Protein AF-A0ABD0QCC9-F1 (afdb_monomer)

Foldseek 3Di:
DLVLLLVLLVLQVVLCCVPPPPDDDDDVPVNVVSSVVSVVVVCVLPCVCVVVLWDWDQPDPRPDIDTDPPPPDPSSVVSVVCCCCPVPVVSVVSNCVSVVVVVVVVVD

pLDDT: mean 81.67, std 8.52, range [54.03, 92.38]

Secondary structure (DSSP, 8-state):
-HHHHHHHHHHHHHHHHHHT-SS-----HHHHHHHHHHHHHHHHHHSTTTTTSS-EEEETTTTEEEE-S----HHHHHHHHHHHIIIIIHHHHHHHHHHHHHHHHHH-

InterPro domains:
  IPR000276 G protein-coupled receptor, rhodopsin-like [PF00001] (2-107)
  IPR000276 G protein-coupled receptor, rhodopsin-like [PS00237] (2-18)
  IPR017452 GPCR, rhodopsin-like, 7TM [PS50262] (1-108)
  IPR050125 G-protein coupled receptor opsins [PTHR24240] (1-108)

Organism: Cirrhinus mrigala (NCBI:txid683832)

Structure (mmCIF, N/CA/C/O backbone):
data_AF-A0ABD0QCC9-F1
#
_entry.id   AF-A0ABD0QCC9-F1
#
loop_
_atom_site.group_PDB
_atom_site.id
_atom_site.type_symbol
_atom_site.label_atom_id
_atom_site.label_alt_id
_atom_site.label_comp_id
_atom_site.label_asym_id
_atom_site.label_entity_id
_atom_site.label_seq_id
_atom_site.pdbx_PDB_ins_code
_atom_site.Cartn_x
_atom_site.Cartn_y
_atom_site.Cartn_z
_atom_site.occupancy
_atom_site.B_iso_or_equiv
_atom_site.auth_seq_id
_atom_site.auth_comp_id
_atom_site.auth_asym_id
_atom_site.auth_atom_id
_atom_site.pdbx_PDB_model_num
ATOM 1 N N . ILE A 1 1 ? 1.643 -5.768 4.186 1.00 83.75 1 ILE A N 1
ATOM 2 C CA . ILE A 1 1 ? 1.420 -4.634 3.251 1.00 83.75 1 ILE A CA 1
ATOM 3 C C . ILE A 1 1 ? 2.745 -4.161 2.659 1.00 83.75 1 ILE A C 1
ATOM 5 O O . ILE A 1 1 ? 2.911 -4.321 1.457 1.00 83.75 1 ILE A O 1
ATOM 9 N N . VAL A 1 2 ? 3.712 -3.719 3.480 1.00 87.44 2 VAL A N 1
ATOM 10 C CA . VAL A 1 2 ? 5.060 -3.296 3.028 1.00 87.44 2 VAL A CA 1
ATOM 11 C C . VAL A 1 2 ? 5.668 -4.278 2.024 1.00 87.44 2 VAL A C 1
ATOM 13 O O . VAL A 1 2 ? 6.000 -3.876 0.918 1.00 87.44 2 VAL A O 1
ATOM 16 N N . SER A 1 3 ? 5.734 -5.573 2.356 1.00 89.25 3 SER A N 1
ATOM 17 C CA . SER A 1 3 ? 6.335 -6.585 1.474 1.00 89.25 3 SER A CA 1
ATOM 18 C C . SER A 1 3 ? 5.653 -6.683 0.106 1.00 89.25 3 SER A C 1
ATOM 20 O O . SER A 1 3 ? 6.344 -6.775 -0.900 1.00 89.25 3 SER A O 1
ATOM 22 N N . LEU A 1 4 ? 4.318 -6.612 0.042 1.00 89.44 4 LEU A N 1
ATOM 23 C CA . LEU A 1 4 ? 3.576 -6.662 -1.225 1.00 89.44 4 LEU A CA 1
ATOM 24 C C . LEU A 1 4 ? 3.857 -5.431 -2.087 1.00 89.44 4 LEU A C 1
ATOM 26 O O . LEU A 1 4 ? 4.141 -5.568 -3.271 1.00 89.44 4 LEU A O 1
ATOM 30 N N . ILE A 1 5 ? 3.832 -4.236 -1.494 1.00 89.62 5 ILE A N 1
ATOM 31 C CA . ILE A 1 5 ? 4.140 -2.998 -2.219 1.00 89.62 5 ILE A CA 1
ATOM 32 C C . ILE A 1 5 ? 5.608 -2.984 -2.668 1.00 89.62 5 ILE A C 1
ATOM 34 O O . ILE A 1 5 ? 5.896 -2.594 -3.794 1.00 89.62 5 ILE A O 1
ATOM 38 N N . SER A 1 6 ? 6.537 -3.475 -1.846 1.00 89.94 6 SER A N 1
ATOM 39 C CA . SER A 1 6 ? 7.945 -3.621 -2.234 1.00 89.94 6 SER A CA 1
ATOM 40 C C . SER A 1 6 ? 8.128 -4.598 -3.401 1.00 89.94 6 SER A C 1
ATOM 42 O O . SER A 1 6 ? 8.909 -4.317 -4.307 1.00 89.94 6 SER A O 1
ATOM 44 N N . LEU A 1 7 ? 7.383 -5.710 -3.430 1.00 88.88 7 LEU A N 1
ATOM 45 C CA . LEU A 1 7 ? 7.379 -6.640 -4.565 1.00 88.88 7 LEU A CA 1
ATOM 46 C C . LEU A 1 7 ? 6.814 -5.991 -5.837 1.00 88.88 7 LEU A C 1
ATOM 48 O O . LEU A 1 7 ? 7.387 -6.175 -6.909 1.00 88.88 7 LEU A O 1
ATOM 52 N N . VAL A 1 8 ? 5.752 -5.182 -5.727 1.00 89.56 8 VAL A N 1
ATOM 53 C CA . VAL A 1 8 ? 5.223 -4.387 -6.852 1.00 89.56 8 VAL A CA 1
ATOM 54 C C . VAL A 1 8 ? 6.298 -3.452 -7.398 1.00 89.56 8 VAL A C 1
ATOM 56 O O . VAL A 1 8 ? 6.571 -3.476 -8.597 1.00 89.56 8 VAL A O 1
ATOM 59 N N . VAL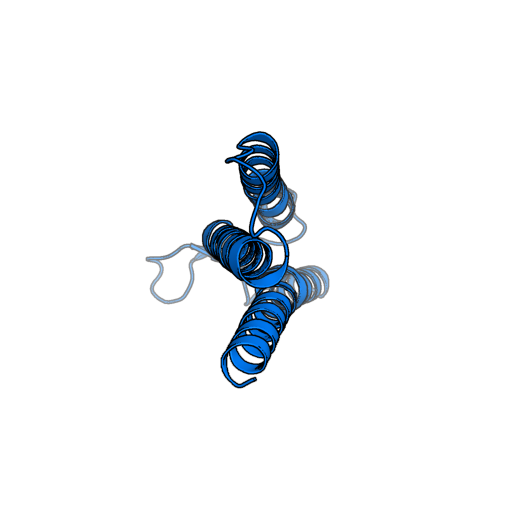 A 1 9 ? 6.943 -2.670 -6.529 1.00 87.94 9 VAL A N 1
ATOM 60 C CA . VAL A 1 9 ? 8.017 -1.739 -6.909 1.00 87.94 9 VAL A CA 1
ATOM 61 C C . VAL A 1 9 ? 9.154 -2.479 -7.610 1.00 87.94 9 VAL A C 1
ATOM 63 O O . VAL A 1 9 ? 9.595 -2.045 -8.671 1.00 87.94 9 VAL A O 1
ATOM 66 N N . LEU A 1 10 ? 9.575 -3.628 -7.075 1.00 87.44 10 LEU A N 1
ATOM 67 C CA . LEU A 1 10 ? 10.607 -4.460 -7.690 1.00 87.44 10 LEU A CA 1
ATOM 68 C C . LEU A 1 10 ? 10.175 -4.973 -9.073 1.00 87.44 10 LEU A C 1
ATOM 70 O O . LEU A 1 10 ? 10.951 -4.909 -10.024 1.00 87.44 10 LEU A O 1
ATOM 74 N N . SER A 1 11 ? 8.940 -5.464 -9.211 1.00 86.44 11 SER A N 1
ATOM 75 C CA . SER A 1 11 ? 8.418 -5.957 -10.493 1.00 86.44 11 SER A CA 1
ATOM 76 C C . SER A 1 11 ? 8.357 -4.852 -11.554 1.00 86.44 11 SER A C 1
ATOM 78 O O . SER A 1 11 ? 8.731 -5.077 -12.707 1.00 86.44 11 SER A O 1
ATOM 80 N N . TYR A 1 12 ? 7.967 -3.640 -11.151 1.00 84.88 12 TYR A N 1
ATOM 81 C CA . TYR A 1 12 ? 7.904 -2.470 -12.018 1.00 84.88 12 TYR A CA 1
ATOM 82 C C . TYR A 1 12 ? 9.295 -2.004 -12.453 1.00 84.88 12 TYR A C 1
ATOM 84 O O . TYR A 1 12 ? 9.512 -1.725 -13.632 1.00 84.88 12 TYR A O 1
ATOM 92 N N . ASP A 1 13 ? 10.249 -1.956 -11.524 1.00 85.06 13 ASP A N 1
ATOM 93 C CA . ASP A 1 13 ? 11.630 -1.569 -11.811 1.00 85.06 13 ASP A CA 1
ATOM 94 C C . ASP A 1 13 ? 12.287 -2.529 -12.815 1.00 85.06 13 ASP A C 1
ATOM 96 O O . ASP A 1 13 ? 12.855 -2.094 -13.823 1.00 85.06 13 ASP A O 1
ATOM 100 N N . ARG A 1 14 ? 12.098 -3.846 -12.624 1.00 83.88 14 ARG A N 1
ATOM 101 C CA . ARG A 1 14 ? 12.568 -4.857 -13.584 1.00 83.88 14 ARG A CA 1
ATOM 102 C C . ARG A 1 14 ? 11.899 -4.706 -14.945 1.00 83.88 14 ARG A C 1
ATOM 104 O O . ARG A 1 14 ? 12.590 -4.769 -15.957 1.00 83.88 14 ARG A O 1
ATOM 111 N N . TYR A 1 15 ? 10.587 -4.475 -14.987 1.00 83.50 15 TYR A N 1
ATOM 112 C CA . TYR A 1 15 ? 9.876 -4.232 -16.243 1.00 83.50 15 TYR A CA 1
ATOM 113 C C . TYR A 1 15 ? 10.425 -2.999 -16.978 1.00 83.50 15 TYR A C 1
ATOM 115 O O . TYR A 1 15 ? 10.770 -3.092 -18.156 1.00 83.50 15 TYR A O 1
ATOM 123 N N . SER A 1 16 ? 10.560 -1.866 -16.286 1.00 80.06 16 SER A N 1
ATOM 124 C CA . SER A 1 16 ? 11.046 -0.599 -16.847 1.00 80.06 16 SER A CA 1
ATOM 125 C C . SER A 1 16 ? 12.485 -0.710 -17.362 1.00 80.06 16 SER A C 1
ATOM 127 O O . SER A 1 16 ? 12.797 -0.227 -18.452 1.00 80.06 16 SER A O 1
ATOM 129 N N . THR A 1 17 ? 13.357 -1.385 -16.613 1.00 81.81 17 THR A N 1
ATOM 130 C CA . THR A 1 17 ? 14.751 -1.616 -17.017 1.00 81.81 17 THR A CA 1
ATOM 131 C C . THR A 1 17 ? 14.834 -2.495 -18.265 1.00 81.81 17 THR A C 1
ATOM 133 O O . THR A 1 17 ? 15.572 -2.174 -19.190 1.00 81.81 17 THR A O 1
ATOM 136 N N . LEU A 1 18 ? 14.039 -3.568 -18.336 1.00 78.25 18 LEU A N 1
ATOM 137 C CA . LEU A 1 18 ? 14.089 -4.523 -19.448 1.00 78.25 18 LEU A CA 1
ATOM 138 C C . LEU A 1 18 ? 13.417 -4.016 -20.733 1.00 78.25 18 LEU A C 1
ATOM 140 O O . LEU A 1 18 ? 13.849 -4.391 -21.818 1.00 78.25 18 LEU A O 1
ATOM 144 N N . THR A 1 19 ? 12.371 -3.188 -20.634 1.00 75.44 19 THR A N 1
ATOM 145 C CA . THR A 1 19 ? 11.579 -2.761 -21.808 1.00 75.44 19 THR A CA 1
ATOM 146 C C . THR A 1 19 ? 11.834 -1.327 -22.266 1.00 75.44 19 THR A C 1
ATOM 148 O O . THR A 1 19 ? 11.657 -1.039 -23.446 1.00 75.44 19 THR A O 1
ATOM 151 N N . VAL A 1 20 ? 12.231 -0.415 -21.371 1.00 68.38 20 VAL A N 1
ATOM 152 C CA . VAL A 1 20 ? 12.285 1.031 -21.673 1.00 68.38 20 VAL A CA 1
ATOM 153 C C . VAL A 1 20 ? 13.701 1.596 -21.583 1.00 68.38 20 VAL A C 1
ATOM 155 O O . VAL A 1 20 ? 14.085 2.434 -22.399 1.00 68.38 20 VAL A O 1
ATOM 158 N N . TYR A 1 21 ? 14.498 1.162 -20.607 1.00 65.75 21 TYR A N 1
A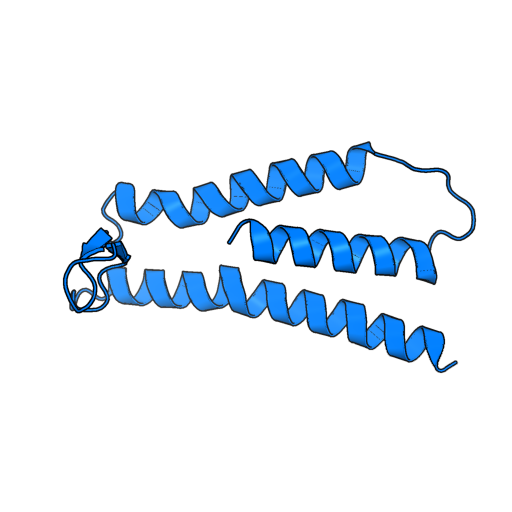TOM 159 C CA . TYR A 1 21 ? 15.809 1.753 -20.339 1.00 65.75 21 TYR A CA 1
ATOM 160 C C . TYR A 1 21 ? 16.957 0.814 -20.714 1.00 65.75 21 TYR A C 1
ATOM 162 O O . TYR A 1 21 ? 17.642 0.284 -19.851 1.00 65.75 21 TYR A O 1
ATOM 170 N N . HIS A 1 22 ? 17.236 0.687 -22.014 1.00 60.72 22 HIS A N 1
ATOM 171 C CA . HIS A 1 22 ? 18.429 -0.031 -22.488 1.00 60.72 22 HIS A CA 1
ATOM 172 C C . HIS A 1 22 ? 19.748 0.740 -22.230 1.00 60.72 22 HIS A C 1
ATOM 174 O O . HIS A 1 22 ? 20.810 0.136 -22.217 1.00 60.72 22 HIS A O 1
ATOM 180 N N . ASN A 1 23 ? 1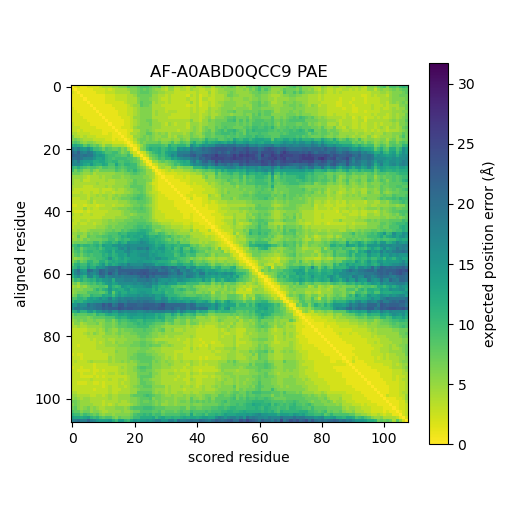9.701 2.068 -22.009 1.00 57.06 23 ASN A N 1
ATOM 181 C CA . ASN A 1 23 ? 20.892 2.943 -22.064 1.00 57.06 23 ASN A CA 1
ATOM 182 C C . ASN A 1 23 ? 21.013 4.017 -20.953 1.00 57.06 23 ASN A C 1
ATOM 184 O O . ASN A 1 23 ? 21.801 4.950 -21.096 1.00 57.06 23 ASN A O 1
ATOM 188 N N . ARG A 1 24 ? 20.248 3.954 -19.849 1.00 61.12 24 ARG A N 1
ATO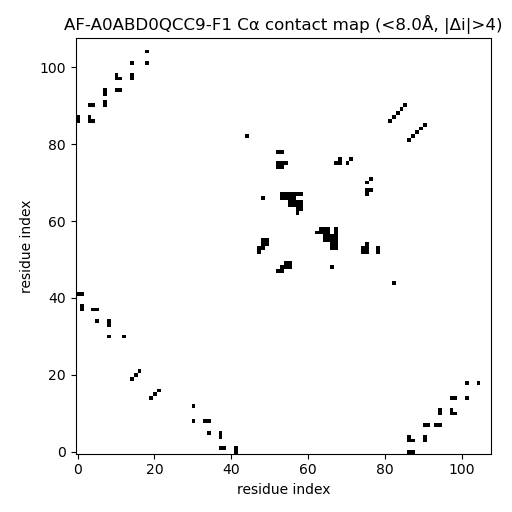M 189 C CA . ARG A 1 24 ? 20.435 4.884 -18.709 1.00 61.12 24 ARG A CA 1
ATOM 190 C C . ARG A 1 24 ? 21.058 4.163 -17.514 1.00 61.12 24 ARG A C 1
ATOM 192 O O . ARG A 1 24 ? 20.574 3.112 -17.118 1.00 61.12 24 ARG A O 1
ATOM 199 N N . GLY A 1 25 ? 22.120 4.750 -16.955 1.00 63.81 25 GLY A N 1
ATOM 200 C CA . GLY A 1 25 ? 22.797 4.247 -15.757 1.00 63.81 25 GLY A CA 1
ATOM 201 C C . GLY A 1 25 ? 21.892 4.219 -14.514 1.00 63.81 25 GLY A C 1
ATOM 202 O O . GLY A 1 25 ? 20.810 4.812 -14.528 1.00 63.81 25 GLY A O 1
ATOM 203 N N . PRO A 1 26 ? 22.320 3.534 -13.440 1.00 62.59 26 PRO A N 1
ATOM 204 C CA . PRO A 1 26 ? 21.490 3.294 -12.262 1.00 62.59 26 PRO A CA 1
ATOM 205 C C . PRO A 1 26 ? 21.153 4.602 -11.527 1.00 62.59 26 PRO A C 1
ATOM 207 O O . PRO A 1 26 ? 22.029 5.246 -10.951 1.00 62.59 26 PRO A O 1
ATOM 210 N N . ASP A 1 27 ? 19.873 4.990 -11.533 1.00 74.50 27 ASP A N 1
ATOM 211 C CA . ASP A 1 27 ? 19.342 6.115 -10.754 1.00 74.50 27 ASP A CA 1
ATOM 212 C C . ASP A 1 27 ? 18.648 5.592 -9.490 1.00 74.50 27 ASP A C 1
ATOM 214 O O . ASP A 1 27 ? 17.526 5.086 -9.526 1.00 74.50 27 ASP A O 1
ATOM 218 N N . TYR A 1 28 ? 19.324 5.727 -8.350 1.00 75.31 28 TYR A N 1
ATOM 219 C CA . TYR A 1 28 ? 18.851 5.226 -7.058 1.00 75.31 28 TYR A CA 1
ATOM 220 C C . TYR A 1 28 ? 17.774 6.106 -6.405 1.00 75.31 28 TYR A C 1
ATOM 222 O O . TYR A 1 28 ? 17.157 5.694 -5.421 1.00 75.31 28 TYR A O 1
ATOM 230 N N . ARG A 1 29 ? 17.500 7.311 -6.927 1.00 82.06 29 ARG A N 1
ATOM 231 C CA . ARG A 1 29 ? 16.541 8.238 -6.297 1.00 82.06 29 ARG A CA 1
ATOM 232 C C . ARG A 1 29 ? 15.109 7.718 -6.395 1.00 82.06 29 ARG A C 1
ATOM 234 O O . ARG A 1 29 ? 14.344 7.833 -5.441 1.00 82.06 29 ARG A O 1
ATOM 241 N N . LYS A 1 30 ? 14.754 7.117 -7.533 1.00 81.38 30 LYS A N 1
ATOM 242 C CA . LYS A 1 30 ? 13.419 6.553 -7.775 1.00 81.38 30 LYS A CA 1
ATOM 243 C C . LYS A 1 30 ? 13.096 5.352 -6.877 1.00 81.38 30 LYS A C 1
ATOM 245 O O . LYS A 1 30 ? 12.057 5.410 -6.218 1.00 81.38 30 LYS A O 1
ATOM 250 N N . PRO A 1 31 ? 13.945 4.309 -6.778 1.00 82.56 31 PRO A N 1
ATOM 251 C CA . PRO A 1 31 ? 13.681 3.197 -5.870 1.00 82.56 31 PRO A CA 1
ATOM 252 C C . PRO A 1 31 ? 13.693 3.634 -4.401 1.00 82.56 31 PRO A C 1
ATOM 254 O O . PRO A 1 31 ? 12.862 3.161 -3.633 1.00 82.56 31 PRO A O 1
ATOM 257 N N . LEU A 1 32 ? 14.541 4.594 -4.007 1.00 85.00 32 LEU A N 1
ATOM 258 C CA . LEU A 1 32 ? 14.542 5.121 -2.638 1.00 85.00 32 LEU A CA 1
ATOM 259 C C . LEU A 1 32 ? 13.215 5.812 -2.277 1.00 85.00 32 LEU A C 1
ATOM 261 O O . LEU A 1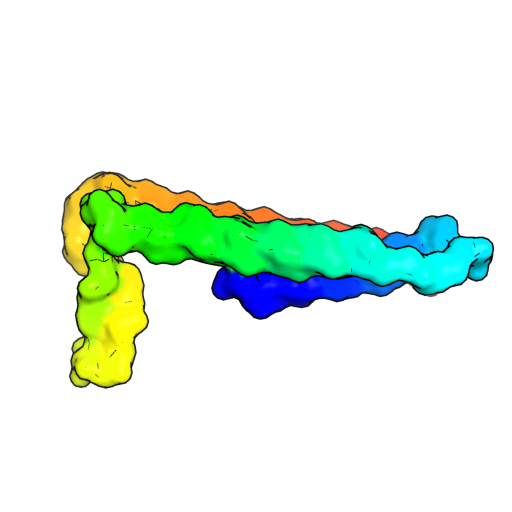 32 ? 12.651 5.547 -1.216 1.00 85.00 32 LEU A O 1
ATOM 265 N N . LEU A 1 33 ? 12.684 6.651 -3.174 1.00 87.44 33 LEU A N 1
ATOM 266 C CA . LEU A 1 33 ? 11.366 7.272 -2.999 1.00 87.44 33 LEU A CA 1
ATOM 267 C C . LEU A 1 33 ? 10.241 6.231 -2.980 1.00 87.44 33 LEU A C 1
ATOM 269 O O . LEU A 1 33 ? 9.311 6.355 -2.188 1.00 87.44 33 LEU A O 1
ATOM 273 N N . ALA A 1 34 ? 10.333 5.193 -3.813 1.00 85.50 34 ALA A N 1
ATOM 274 C CA . ALA A 1 34 ? 9.345 4.121 -3.857 1.00 85.50 34 ALA A CA 1
ATOM 275 C C . ALA A 1 34 ? 9.325 3.294 -2.559 1.00 85.50 34 ALA A C 1
ATOM 277 O O . ALA A 1 34 ? 8.250 2.971 -2.056 1.00 85.50 34 ALA A O 1
ATOM 278 N N . VAL A 1 35 ? 10.496 3.010 -1.976 1.00 87.81 35 VAL A N 1
ATOM 279 C CA . VAL A 1 35 ? 10.603 2.373 -0.656 1.00 87.81 35 VAL A CA 1
ATOM 280 C C . VAL A 1 35 ? 10.028 3.294 0.418 1.00 87.81 35 VAL A C 1
ATOM 282 O O . VAL A 1 35 ? 9.154 2.873 1.164 1.00 87.81 35 VAL A O 1
ATOM 285 N N . GLY A 1 36 ? 10.428 4.568 0.470 1.00 88.56 36 GLY A N 1
ATOM 286 C CA . GLY A 1 36 ? 9.852 5.525 1.425 1.00 88.56 36 GLY A CA 1
ATOM 287 C C . GLY A 1 36 ? 8.321 5.613 1.328 1.00 88.56 36 GLY A C 1
ATOM 288 O O . GLY A 1 36 ? 7.624 5.586 2.343 1.00 88.56 36 GLY A O 1
ATOM 289 N N . GLY A 1 37 ? 7.791 5.622 0.102 1.00 86.56 37 GLY A N 1
ATOM 290 C CA . GLY A 1 37 ? 6.357 5.593 -0.169 1.00 86.56 37 GLY A CA 1
ATOM 291 C C . GLY A 1 37 ? 5.672 4.305 0.294 1.00 86.56 37 GLY A C 1
ATOM 292 O O . GLY A 1 37 ? 4.567 4.375 0.828 1.00 86.56 37 GLY A O 1
ATOM 293 N N . SER A 1 38 ? 6.312 3.137 0.160 1.00 88.94 38 SER A N 1
ATOM 294 C CA . SER A 1 38 ? 5.732 1.857 0.595 1.00 88.94 38 SER A CA 1
ATOM 295 C C . SER A 1 38 ? 5.578 1.769 2.115 1.00 88.94 38 SER A C 1
ATOM 297 O O . SER A 1 38 ? 4.569 1.250 2.610 1.00 88.94 38 SER A O 1
ATOM 299 N N . TRP A 1 39 ? 6.533 2.336 2.854 1.00 90.69 39 TRP A N 1
ATOM 300 C CA . TRP A 1 39 ? 6.455 2.485 4.304 1.00 90.69 39 TRP A CA 1
ATOM 301 C C . TRP A 1 39 ? 5.319 3.422 4.706 1.00 90.69 39 TRP A C 1
ATOM 303 O O . TRP A 1 39 ? 4.461 3.031 5.495 1.00 90.69 39 TRP A O 1
ATOM 313 N N . LEU A 1 40 ? 5.265 4.622 4.119 1.00 90.44 40 LEU A N 1
ATOM 314 C CA . LEU A 1 40 ? 4.239 5.615 4.444 1.00 90.44 40 LEU A CA 1
ATOM 315 C C . LEU A 1 40 ? 2.829 5.106 4.118 1.00 90.44 40 LEU A C 1
ATOM 317 O O . LEU A 1 40 ? 1.918 5.230 4.931 1.00 90.44 40 LEU A O 1
ATOM 321 N N . TYR A 1 41 ? 2.668 4.459 2.963 1.00 88.56 41 TYR A N 1
ATOM 322 C CA . TYR A 1 41 ? 1.420 3.821 2.557 1.00 88.56 41 TYR A CA 1
ATOM 323 C C . TYR A 1 41 ? 0.996 2.732 3.544 1.00 88.56 41 TYR A C 1
ATOM 325 O O . TYR A 1 41 ? -0.162 2.670 3.944 1.00 88.56 41 TYR A O 1
ATOM 333 N N . SER A 1 42 ? 1.937 1.895 3.984 1.00 87.50 42 SER A N 1
ATOM 334 C CA . SER A 1 42 ? 1.634 0.854 4.965 1.00 87.50 42 SER A CA 1
ATOM 335 C C . SER A 1 42 ? 1.182 1.451 6.294 1.00 87.50 42 SER A C 1
ATOM 337 O O . SER A 1 42 ? 0.192 0.980 6.840 1.00 87.50 42 SER A O 1
ATOM 339 N N . LEU A 1 43 ? 1.834 2.520 6.763 1.00 87.56 43 LEU A N 1
ATOM 340 C CA . LEU A 1 43 ? 1.420 3.233 7.972 1.00 87.56 43 LEU A CA 1
ATOM 341 C C . LEU A 1 43 ? 0.011 3.822 7.833 1.00 87.56 43 LEU A C 1
ATOM 343 O O . LEU A 1 43 ? -0.809 3.636 8.726 1.00 87.56 43 LEU A O 1
ATOM 347 N N . ILE A 1 44 ? -0.304 4.460 6.703 1.00 89.00 44 ILE A N 1
ATOM 348 C CA . ILE A 1 44 ? -1.640 5.024 6.435 1.00 89.00 44 ILE A CA 1
ATOM 349 C C . ILE A 1 44 ? -2.735 3.962 6.556 1.00 89.00 44 ILE A C 1
ATOM 351 O O . ILE A 1 44 ? -3.822 4.265 7.038 1.00 89.00 44 ILE A O 1
ATOM 355 N N . TRP A 1 45 ? -2.457 2.722 6.154 1.00 85.88 45 TRP A N 1
ATOM 356 C CA . TRP A 1 45 ? -3.434 1.642 6.234 1.00 85.88 45 TRP A CA 1
ATOM 357 C C . TRP A 1 45 ? -3.431 0.901 7.570 1.00 85.88 45 TRP A C 1
ATOM 359 O O . TRP A 1 45 ? -4.471 0.362 7.921 1.00 85.88 45 TRP A O 1
ATOM 369 N N . THR A 1 46 ? -2.345 0.898 8.351 1.00 83.75 46 THR A N 1
ATOM 370 C CA . THR A 1 46 ? -2.280 0.220 9.667 1.00 83.75 46 THR A CA 1
ATOM 371 C C . THR A 1 46 ? -2.615 1.114 10.863 1.00 83.75 46 THR A C 1
ATOM 373 O O . THR A 1 46 ? -2.944 0.609 11.929 1.00 83.75 46 THR A O 1
ATOM 376 N N . VAL A 1 47 ? -2.518 2.436 10.721 1.00 84.50 47 VAL A N 1
ATOM 377 C CA . VAL A 1 47 ? -2.854 3.410 11.777 1.00 84.50 47 VAL A CA 1
ATOM 378 C C . VAL A 1 47 ? -4.362 3.547 12.057 1.00 84.50 47 VAL A C 1
ATOM 380 O O . VAL A 1 47 ? -4.717 3.724 13.219 1.00 84.50 47 VAL A O 1
ATOM 383 N N . PRO A 1 48 ? -5.287 3.453 11.085 1.00 81.00 48 PRO A N 1
ATOM 384 C CA . PRO A 1 48 ? -6.693 3.739 11.354 1.00 81.00 48 PRO A CA 1
ATOM 385 C C . PRO A 1 48 ? -7.393 2.820 12.377 1.00 81.00 48 PRO A C 1
ATOM 387 O O . PRO A 1 48 ? -8.215 3.328 13.141 1.00 81.00 48 PRO A O 1
ATOM 390 N N . PRO A 1 49 ? -7.059 1.519 12.496 1.00 77.19 49 PRO A N 1
ATOM 391 C CA . PRO A 1 49 ? -7.511 0.696 13.619 1.00 77.19 49 PRO A CA 1
ATOM 392 C C . PRO A 1 49 ? -7.000 1.188 14.978 1.00 77.19 49 PRO A C 1
ATOM 394 O O . PRO A 1 49 ? -7.693 1.067 15.977 1.00 77.19 49 PRO A O 1
ATOM 397 N N . LEU A 1 50 ? -5.810 1.792 15.041 1.00 74.06 50 LEU A N 1
ATOM 398 C CA . LEU A 1 50 ? -5.286 2.363 16.289 1.00 74.06 50 LEU A CA 1
ATOM 399 C C . LEU A 1 50 ? -6.035 3.641 16.698 1.00 74.06 50 LEU A C 1
ATOM 401 O O . LEU A 1 50 ? -6.063 3.981 17.876 1.00 74.06 50 LEU A O 1
ATOM 405 N N . LEU A 1 51 ? -6.660 4.333 15.739 1.00 78.38 51 LEU A N 1
ATOM 406 C CA . LEU A 1 51 ? -7.468 5.537 15.961 1.00 78.38 51 LEU A CA 1
ATOM 407 C C . LEU A 1 51 ? -8.959 5.233 16.205 1.00 78.38 51 LEU A C 1
ATOM 409 O O . LEU A 1 51 ? -9.764 6.157 16.286 1.00 78.38 51 LEU A O 1
ATOM 413 N N . GLY A 1 52 ? -9.336 3.955 16.319 1.00 72.81 52 GLY A N 1
ATOM 414 C CA . GLY A 1 52 ? -10.703 3.538 16.639 1.00 72.81 52 GLY A CA 1
ATOM 415 C C . GLY A 1 52 ? -11.631 3.348 15.437 1.00 72.81 52 GLY A C 1
ATOM 416 O O . GLY A 1 52 ? -12.826 3.142 15.632 1.00 72.81 52 GLY A O 1
ATOM 417 N N . TRP A 1 53 ? -11.120 3.376 14.195 1.00 74.62 53 TRP A N 1
ATOM 418 C CA . TRP A 1 53 ? -11.938 3.031 13.019 1.00 74.62 53 TRP A CA 1
ATOM 419 C C . TRP A 1 53 ? -12.227 1.522 12.935 1.00 74.62 53 TRP A C 1
ATOM 421 O O . TRP A 1 53 ? -13.223 1.095 12.354 1.00 74.62 53 TRP A O 1
ATOM 431 N N . SER A 1 54 ? -11.349 0.721 13.539 1.00 77.19 54 SER A N 1
ATOM 432 C CA . SER A 1 54 ? -11.484 -0.718 13.760 1.00 77.19 54 SER A CA 1
ATOM 433 C C . SER A 1 54 ? -10.748 -1.087 15.058 1.00 77.19 54 SER A C 1
ATOM 435 O O . SER A 1 54 ? -10.167 -0.212 15.691 1.00 77.19 54 SER A O 1
ATOM 437 N N . SER A 1 55 ? -10.759 -2.353 15.472 1.00 77.25 55 SER A N 1
ATOM 438 C CA . SER A 1 55 ? -10.076 -2.828 16.685 1.00 77.25 55 SER A CA 1
ATOM 439 C C . SER A 1 55 ? -9.136 -3.985 16.359 1.00 77.25 55 SER A C 1
ATOM 441 O O . SER A 1 55 ? -9.484 -4.848 15.553 1.00 77.25 55 SER A O 1
ATOM 443 N N . TYR A 1 56 ? -7.953 -4.020 16.979 1.00 78.69 56 TYR A N 1
ATOM 444 C CA . TYR A 1 56 ? -7.082 -5.197 16.959 1.00 78.69 56 TYR A CA 1
ATOM 445 C C . TYR A 1 56 ? -7.482 -6.135 18.099 1.00 78.69 56 TYR A C 1
ATOM 447 O O . TYR A 1 56 ? -7.453 -5.754 19.266 1.00 78.69 56 TYR A O 1
ATOM 455 N N . GLY A 1 57 ? -7.855 -7.363 17.752 1.00 78.88 57 GLY A N 1
ATOM 456 C CA . GLY A 1 57 ? -8.271 -8.399 18.688 1.00 78.88 57 GLY A CA 1
ATOM 457 C C . GLY A 1 57 ? -7.436 -9.666 18.543 1.00 78.88 57 GLY A C 1
ATOM 458 O O . GLY A 1 57 ? -6.648 -9.824 17.610 1.00 78.88 57 GLY A O 1
ATOM 459 N N . LEU A 1 58 ? -7.619 -10.585 19.483 1.00 79.06 58 LEU A N 1
ATOM 460 C CA . LEU A 1 58 ? -7.056 -11.929 19.404 1.00 79.06 58 LEU A CA 1
ATOM 461 C C . LEU A 1 58 ? -7.858 -12.765 18.404 1.00 79.06 58 LEU A C 1
ATOM 463 O O . LEU A 1 58 ? -9.087 -12.791 18.453 1.00 79.06 58 LEU A O 1
ATOM 467 N N . GLU A 1 59 ? -7.159 -13.454 17.510 1.00 77.31 59 GLU A N 1
ATOM 468 C CA . GLU A 1 59 ? -7.761 -14.336 16.513 1.00 77.31 59 GLU A CA 1
ATOM 469 C C . GLU A 1 59 ? -7.613 -15.810 16.945 1.00 77.31 59 GLU A C 1
ATOM 471 O O . GLU A 1 59 ? -6.541 -16.247 17.374 1.00 77.31 59 GLU A O 1
ATOM 476 N N . GLY A 1 60 ? -8.698 -16.590 16.848 1.00 71.81 60 GLY A N 1
ATOM 477 C CA . GLY A 1 60 ? -8.689 -18.046 17.045 1.00 71.81 60 GLY A CA 1
ATOM 478 C C . GLY A 1 60 ? -8.258 -18.507 18.444 1.00 71.81 60 GLY A C 1
ATOM 479 O O . GLY A 1 60 ? -8.926 -18.221 19.433 1.00 71.81 60 GLY A O 1
ATOM 480 N N . ALA A 1 61 ? -7.147 -19.252 18.519 1.00 69.31 61 ALA A N 1
ATOM 481 C CA . ALA A 1 61 ? -6.621 -19.860 19.750 1.00 69.31 61 ALA A CA 1
ATOM 482 C C . ALA A 1 61 ? -6.017 -18.854 20.755 1.00 69.31 61 ALA A C 1
ATOM 484 O O . ALA A 1 61 ? -5.499 -19.260 21.793 1.00 69.31 61 ALA A O 1
ATOM 485 N N . GLY A 1 62 ? -6.045 -17.552 20.451 1.00 74.62 62 GLY A N 1
ATOM 486 C CA . GLY A 1 62 ? -5.518 -16.509 21.333 1.00 74.62 62 GLY A CA 1
ATOM 487 C C . GLY A 1 62 ? -3.996 -16.340 21.284 1.00 74.62 62 GLY A C 1
ATOM 488 O O . GLY A 1 62 ? -3.416 -15.730 22.175 1.00 74.62 62 GLY A O 1
ATOM 489 N N . THR A 1 63 ? -3.327 -16.864 20.255 1.00 81.06 63 THR A N 1
ATOM 490 C CA . THR A 1 63 ? -1.864 -16.758 20.084 1.00 81.06 63 THR A CA 1
ATOM 491 C C . THR A 1 63 ? -1.448 -15.723 19.041 1.00 81.06 63 THR A C 1
ATOM 493 O O . THR A 1 63 ? -0.259 -15.502 18.822 1.00 81.06 63 THR A O 1
ATOM 496 N N . SER A 1 64 ? -2.401 -15.112 18.339 1.00 81.44 64 SER A N 1
ATOM 497 C CA . SER A 1 64 ? -2.128 -14.146 17.274 1.00 81.44 64 SER A CA 1
ATOM 498 C C . SER A 1 64 ? -3.114 -12.989 17.345 1.00 81.44 64 SER A C 1
ATOM 500 O O . SER A 1 64 ? -4.295 -13.192 17.619 1.00 81.44 64 SER A O 1
ATOM 502 N N . CYS A 1 65 ? -2.616 -11.775 17.109 1.00 80.69 65 CYS A N 1
ATOM 503 C CA . CYS A 1 65 ? -3.424 -10.561 17.075 1.00 80.69 65 CYS A CA 1
ATOM 504 C C . CYS A 1 65 ? -3.653 -10.136 15.626 1.00 80.69 65 CYS A C 1
ATOM 506 O O . CYS A 1 65 ? -2.713 -10.071 14.833 1.00 80.69 65 CYS A O 1
ATOM 508 N N . SER A 1 66 ? -4.899 -9.823 15.299 1.00 80.62 66 SER A N 1
ATOM 509 C CA . SER A 1 66 ? -5.335 -9.418 13.966 1.00 80.62 66 SER A CA 1
ATOM 510 C C . SER A 1 66 ? -6.458 -8.391 14.083 1.00 80.62 66 SER A C 1
ATOM 512 O O . SER A 1 66 ? -6.900 -8.055 15.182 1.00 80.62 66 SER A O 1
ATOM 514 N N . VAL A 1 67 ? -6.902 -7.830 12.963 1.00 78.56 67 VAL A N 1
ATOM 515 C CA . VAL A 1 67 ? -8.062 -6.931 12.967 1.00 78.56 67 VAL A CA 1
ATOM 516 C C . VAL A 1 67 ? -9.291 -7.750 13.361 1.00 78.56 67 VAL A C 1
ATOM 518 O O . VAL A 1 67 ? -9.508 -8.827 12.821 1.00 78.56 67 VAL A O 1
ATOM 521 N N . SER A 1 68 ? -10.088 -7.271 14.314 1.00 75.19 68 SER A N 1
ATOM 522 C CA . SER A 1 68 ? -11.264 -7.995 14.795 1.00 75.19 68 SER A CA 1
ATOM 523 C C . SER A 1 68 ? -12.320 -8.100 13.690 1.00 75.19 68 SER A C 1
ATOM 525 O O . SER A 1 68 ? -12.983 -7.121 13.348 1.00 75.19 68 SER A O 1
ATOM 527 N N . TRP A 1 69 ? -12.476 -9.302 13.130 1.00 70.19 69 TRP A N 1
ATOM 528 C CA . TRP A 1 69 ? -13.476 -9.636 12.105 1.00 70.19 69 TRP A CA 1
ATOM 529 C C . TRP A 1 69 ? -14.878 -9.869 12.684 1.00 70.19 69 TRP A C 1
ATOM 531 O O . TRP A 1 69 ? -15.855 -9.919 11.942 1.00 70.19 69 TRP A O 1
ATOM 541 N N . THR A 1 70 ? -14.965 -10.067 14.002 1.00 64.81 70 THR A N 1
ATOM 542 C CA . THR A 1 70 ? -16.192 -10.462 14.714 1.00 64.81 70 THR A CA 1
ATOM 543 C C . THR A 1 70 ? -17.039 -9.255 15.130 1.00 64.81 70 THR A C 1
ATOM 545 O O . THR A 1 70 ? -18.234 -9.393 15.393 1.00 64.81 70 THR A O 1
ATOM 548 N N . GLU A 1 71 ? -16.442 -8.061 15.170 1.00 64.50 71 GLU A N 1
ATOM 549 C CA . GLU A 1 71 ? -17.140 -6.812 15.482 1.00 64.50 71 GLU A CA 1
ATOM 550 C C . GLU A 1 71 ? -18.152 -6.472 14.374 1.00 64.50 71 GLU A C 1
ATOM 552 O O . GLU A 1 71 ? -17.785 -6.160 13.242 1.00 64.50 71 GLU A O 1
ATOM 557 N N . ARG A 1 72 ? -19.451 -6.506 14.706 1.00 64.44 72 ARG A N 1
ATOM 558 C CA . ARG A 1 72 ? -20.590 -6.326 13.776 1.00 64.44 72 ARG A CA 1
ATOM 559 C C . ARG A 1 72 ? -20.823 -4.879 13.316 1.00 64.44 72 ARG A C 1
ATOM 561 O O . ARG A 1 72 ? -21.906 -4.534 12.842 1.00 64.44 72 ARG A O 1
ATOM 568 N N . THR A 1 73 ? -19.834 -4.010 13.457 1.00 76.50 73 THR A N 1
ATOM 569 C CA . THR A 1 73 ? -19.958 -2.594 13.113 1.00 76.50 73 THR A CA 1
ATOM 570 C C . THR A 1 73 ? -19.682 -2.397 11.624 1.00 76.50 73 THR A C 1
ATOM 572 O O . THR A 1 73 ? -18.660 -2.840 11.100 1.00 76.50 73 THR A O 1
ATOM 575 N N . ALA A 1 74 ? -20.568 -1.681 10.923 1.00 77.00 74 ALA A N 1
ATOM 576 C CA . ALA A 1 74 ? -20.413 -1.407 9.489 1.00 77.00 74 ALA A CA 1
ATOM 577 C C . ALA A 1 74 ? -19.081 -0.702 9.148 1.00 77.00 74 ALA A C 1
ATOM 579 O O . ALA A 1 74 ? -18.531 -0.911 8.070 1.00 77.00 74 ALA A O 1
ATOM 580 N N . GLN A 1 75 ? -18.540 0.087 10.083 1.00 78.50 75 GLN A N 1
ATOM 581 C CA . GLN A 1 75 ? -17.244 0.763 9.950 1.00 78.50 75 GLN A CA 1
ATOM 582 C C . GLN A 1 75 ? -16.071 -0.229 9.866 1.00 78.50 75 GLN A C 1
ATOM 584 O O . GLN A 1 75 ? -15.253 -0.130 8.953 1.00 78.50 75 GLN A O 1
ATOM 589 N N . SER A 1 76 ? -16.038 -1.236 10.746 1.00 80.06 76 SER A N 1
ATOM 590 C CA . SER A 1 76 ? -14.998 -2.273 10.764 1.00 80.06 76 SER A CA 1
ATOM 591 C C . SER A 1 76 ? -15.013 -3.104 9.478 1.00 80.06 76 SER A C 1
ATOM 593 O O . SER A 1 76 ? -13.966 -3.340 8.873 1.00 80.06 76 SER A O 1
ATOM 595 N N . HIS A 1 77 ? -16.206 -3.482 9.005 1.00 82.88 77 HIS A N 1
ATOM 596 C CA . HIS A 1 77 ? -16.370 -4.194 7.735 1.00 82.88 77 HIS A CA 1
ATOM 597 C C . HIS A 1 77 ? -15.912 -3.361 6.532 1.00 82.88 77 HIS A C 1
ATOM 599 O O . HIS A 1 77 ? -15.183 -3.872 5.680 1.00 82.88 77 HIS A O 1
ATOM 605 N N . ALA A 1 78 ? -16.299 -2.083 6.463 1.00 85.81 78 ALA A N 1
ATOM 606 C CA . ALA A 1 78 ? -15.871 -1.190 5.390 1.00 85.81 78 ALA A CA 1
ATOM 607 C C . ALA A 1 78 ? -14.342 -1.036 5.363 1.00 85.81 78 ALA A C 1
ATOM 609 O O . ALA A 1 78 ? -13.734 -1.114 4.297 1.00 85.81 78 ALA A O 1
ATOM 610 N N . TYR A 1 79 ? -13.708 -0.901 6.530 1.00 86.06 79 TYR A N 1
ATOM 611 C CA . TYR A 1 79 ? -12.254 -0.824 6.648 1.00 86.06 79 TYR A CA 1
ATOM 612 C C . TYR A 1 79 ? -11.552 -2.091 6.128 1.00 86.06 79 TYR A C 1
ATOM 614 O O . TYR A 1 79 ? -10.610 -1.994 5.340 1.00 86.06 79 TYR A O 1
ATOM 622 N N . ILE A 1 80 ? -12.036 -3.279 6.504 1.00 85.75 80 ILE A N 1
ATOM 623 C CA . ILE A 1 80 ? -11.484 -4.558 6.032 1.00 85.75 80 ILE A CA 1
ATOM 624 C C . ILE A 1 80 ? -11.602 -4.676 4.506 1.00 85.75 80 ILE A C 1
ATOM 626 O O . ILE A 1 80 ? -10.636 -5.042 3.836 1.00 85.75 80 ILE A 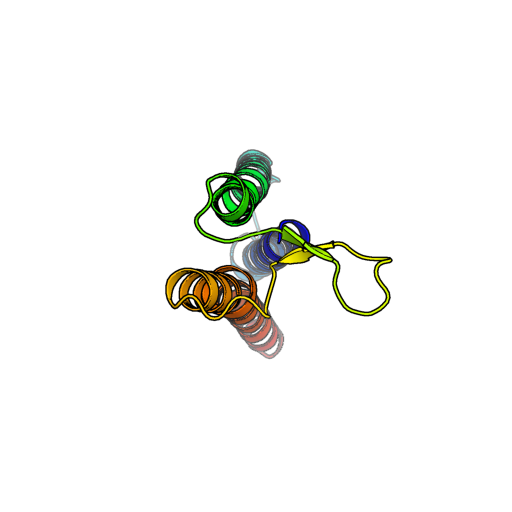O 1
ATOM 630 N N . ILE A 1 81 ? -12.762 -4.332 3.941 1.00 88.31 81 ILE A N 1
ATOM 631 C CA . ILE A 1 81 ? -12.983 -4.363 2.488 1.00 88.31 81 ILE A CA 1
ATOM 632 C C . ILE A 1 81 ? -12.017 -3.404 1.780 1.00 88.31 81 ILE A C 1
ATOM 634 O O . ILE A 1 81 ? -11.379 -3.786 0.796 1.00 88.31 81 ILE A O 1
ATOM 638 N N . CYS A 1 82 ? -11.845 -2.188 2.305 1.00 88.81 82 CYS A N 1
ATOM 639 C CA . CYS A 1 82 ? -10.872 -1.232 1.786 1.00 88.81 82 CYS A CA 1
ATOM 640 C C . CYS A 1 82 ? -9.444 -1.792 1.834 1.00 88.81 82 CYS A C 1
ATOM 642 O O . CYS A 1 82 ? -8.744 -1.733 0.825 1.00 88.81 82 CYS A O 1
ATOM 644 N N . LEU A 1 83 ? -9.015 -2.398 2.944 1.00 89.06 83 LEU A N 1
ATOM 645 C CA . LEU A 1 83 ? -7.699 -3.038 3.024 1.00 89.06 83 LEU A CA 1
ATOM 646 C C . LEU A 1 83 ? -7.511 -4.113 1.951 1.00 89.06 83 LEU A C 1
ATOM 648 O O . LEU A 1 83 ? -6.478 -4.138 1.286 1.00 89.06 83 LEU A O 1
ATOM 652 N N . PHE A 1 84 ? -8.496 -4.987 1.743 1.00 90.19 84 PHE A N 1
ATOM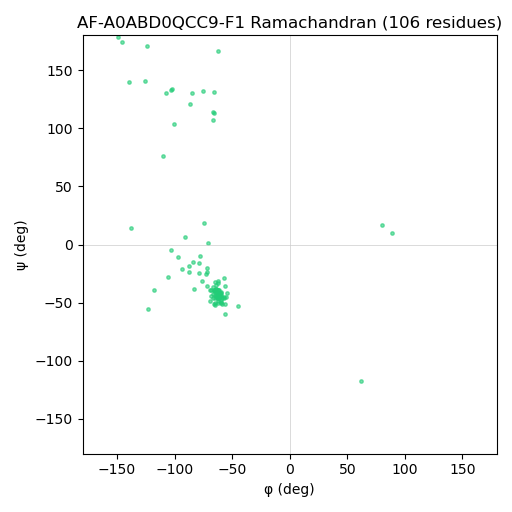 653 C CA . PHE A 1 84 ? -8.402 -6.016 0.708 1.00 90.19 84 PHE A CA 1
ATOM 654 C C . PHE A 1 84 ? -8.293 -5.413 -0.694 1.00 90.19 84 PHE A C 1
ATOM 656 O O . PHE A 1 84 ? -7.449 -5.829 -1.484 1.00 90.19 84 PHE A O 1
ATOM 663 N N . ILE A 1 85 ? -9.096 -4.402 -1.015 1.00 91.81 85 ILE A N 1
ATOM 664 C CA . ILE A 1 85 ? -9.074 -3.793 -2.349 1.00 91.81 85 ILE A CA 1
ATOM 665 C C . ILE A 1 85 ? -7.769 -3.021 -2.575 1.00 91.81 85 ILE A C 1
ATOM 667 O O . ILE A 1 85 ? -7.101 -3.211 -3.593 1.00 91.81 85 ILE A O 1
ATOM 671 N N . PHE A 1 86 ? -7.378 -2.174 -1.623 1.00 88.75 86 PHE A N 1
ATOM 672 C CA . PHE A 1 86 ? -6.254 -1.258 -1.788 1.00 88.75 86 PHE A CA 1
ATOM 673 C C . PHE A 1 86 ? -4.896 -1.906 -1.502 1.00 88.75 86 PHE A C 1
ATOM 675 O O . PHE A 1 86 ? -3.940 -1.637 -2.221 1.00 88.75 86 PHE A O 1
ATOM 682 N N . CYS A 1 87 ? -4.788 -2.784 -0.503 1.00 88.75 87 CYS A N 1
ATOM 683 C CA . CYS A 1 87 ? -3.516 -3.398 -0.107 1.00 88.75 87 CYS A CA 1
ATOM 684 C C . CYS A 1 87 ? -3.264 -4.790 -0.706 1.00 88.75 87 CYS A C 1
ATOM 686 O O . CYS A 1 87 ? -2.140 -5.284 -0.593 1.00 88.75 87 CYS A O 1
ATOM 688 N N . LEU A 1 88 ? -4.262 -5.420 -1.336 1.00 88.62 88 LEU A N 1
ATOM 689 C CA . LEU A 1 88 ? -4.101 -6.692 -2.054 1.00 88.62 88 LEU A CA 1
ATOM 690 C C . LEU A 1 88 ? -4.537 -6.577 -3.516 1.00 88.62 88 LEU A C 1
ATOM 692 O O . LEU A 1 88 ? -3.722 -6.826 -4.401 1.00 88.62 88 LEU A O 1
ATOM 696 N N . GLY A 1 89 ? -5.774 -6.151 -3.780 1.00 92.06 89 GLY A N 1
ATOM 697 C CA . GLY A 1 89 ? -6.335 -6.073 -5.132 1.00 92.06 89 GLY A CA 1
ATOM 698 C C . GLY A 1 89 ? -5.496 -5.214 -6.078 1.00 92.06 89 GLY A C 1
ATOM 699 O O . GLY A 1 89 ? -4.966 -5.718 -7.066 1.00 92.06 89 GLY A O 1
ATOM 700 N N . LEU A 1 90 ? -5.316 -3.933 -5.751 1.00 89.50 90 LEU A N 1
ATOM 701 C CA . LEU A 1 90 ? -4.503 -3.008 -6.549 1.00 89.50 90 LEU A CA 1
ATOM 702 C C . LEU A 1 90 ? -3.052 -3.500 -6.748 1.00 89.50 90 LEU A C 1
ATOM 704 O O . LEU A 1 90 ? -2.620 -3.578 -7.898 1.00 89.50 90 LEU A O 1
ATOM 708 N N . PRO A 1 91 ? -2.299 -3.888 -5.697 1.00 89.12 91 PRO A N 1
ATOM 709 C CA . PRO A 1 91 ? -0.947 -4.433 -5.837 1.00 89.12 91 PRO A CA 1
ATOM 710 C C . PRO A 1 91 ? -0.867 -5.646 -6.762 1.00 89.12 91 PRO A C 1
ATOM 712 O O . PRO A 1 91 ? 0.008 -5.712 -7.624 1.00 89.12 91 PRO A O 1
ATOM 715 N N . VAL A 1 92 ? -1.794 -6.595 -6.625 1.00 91.75 92 VAL A N 1
ATOM 716 C CA . VAL A 1 92 ? -1.823 -7.801 -7.460 1.00 91.75 92 VAL A CA 1
ATOM 717 C C . VAL A 1 92 ? -2.130 -7.456 -8.914 1.00 91.75 92 VAL A C 1
ATOM 719 O O . VAL A 1 92 ? -1.446 -7.960 -9.802 1.00 91.75 92 VAL A O 1
ATOM 722 N N . LEU A 1 93 ? -3.085 -6.559 -9.175 1.00 92.38 93 LEU A N 1
ATOM 723 C CA . LEU A 1 93 ? -3.391 -6.104 -10.535 1.00 92.38 93 LEU A CA 1
ATOM 724 C C . LEU A 1 93 ? -2.174 -5.458 -11.205 1.00 92.38 93 LEU A C 1
ATOM 726 O O . LEU A 1 93 ? -1.879 -5.764 -12.360 1.00 92.38 93 LEU A O 1
ATOM 730 N N . VAL A 1 94 ? -1.434 -4.616 -10.476 1.00 89.38 94 VAL A N 1
ATOM 731 C CA . VAL A 1 94 ? -0.202 -4.001 -10.992 1.00 89.38 94 VAL A CA 1
ATOM 732 C C . VAL A 1 94 ? 0.858 -5.065 -11.284 1.00 89.38 94 VAL A C 1
ATOM 734 O O . VAL A 1 94 ? 1.448 -5.035 -12.362 1.00 89.38 94 VAL A O 1
ATOM 737 N N . MET A 1 95 ? 1.066 -6.041 -10.391 1.00 90.56 95 MET A N 1
ATOM 738 C CA . MET A 1 95 ? 2.010 -7.140 -10.643 1.00 90.56 95 MET A CA 1
ATOM 739 C C . MET A 1 95 ? 1.632 -7.938 -11.892 1.00 90.56 95 MET A C 1
ATOM 741 O O . MET A 1 95 ? 2.476 -8.147 -12.762 1.00 90.56 95 MET A O 1
ATOM 745 N N . VAL A 1 96 ? 0.368 -8.356 -12.014 1.00 92.19 96 VAL A N 1
ATOM 746 C CA . VAL A 1 96 ? -0.122 -9.118 -13.174 1.00 92.19 96 VAL A CA 1
ATOM 747 C C . VAL A 1 96 ? 0.055 -8.317 -14.461 1.00 92.19 96 VAL A C 1
ATOM 749 O O . VAL A 1 96 ? 0.512 -8.865 -15.462 1.00 92.19 96 VAL A O 1
ATOM 752 N N . TYR A 1 97 ? -0.235 -7.015 -14.437 1.00 90.31 97 TYR A N 1
ATOM 753 C CA . TYR A 1 97 ? -0.021 -6.139 -15.583 1.00 90.31 97 TYR A CA 1
ATOM 754 C C . TYR A 1 97 ? 1.463 -6.041 -15.975 1.00 90.31 97 TYR A C 1
ATOM 756 O O . TYR A 1 97 ? 1.802 -6.254 -17.140 1.00 90.31 97 TYR A O 1
ATOM 764 N N . CYS A 1 98 ? 2.357 -5.771 -15.017 1.00 87.19 98 CYS A N 1
ATOM 765 C CA . CYS A 1 98 ? 3.798 -5.671 -15.263 1.00 87.19 98 CYS A CA 1
ATOM 766 C C . CYS A 1 98 ? 4.375 -6.980 -15.821 1.00 87.19 98 CYS A C 1
ATOM 768 O O . CYS A 1 98 ? 5.076 -6.961 -16.834 1.00 87.19 98 CYS A O 1
ATOM 770 N N . TYR A 1 99 ? 4.048 -8.121 -15.208 1.00 87.75 99 TYR A N 1
ATOM 771 C CA . TYR A 1 99 ? 4.520 -9.426 -15.674 1.00 87.75 99 TYR A CA 1
ATOM 772 C C . TYR A 1 99 ? 3.889 -9.843 -17.003 1.00 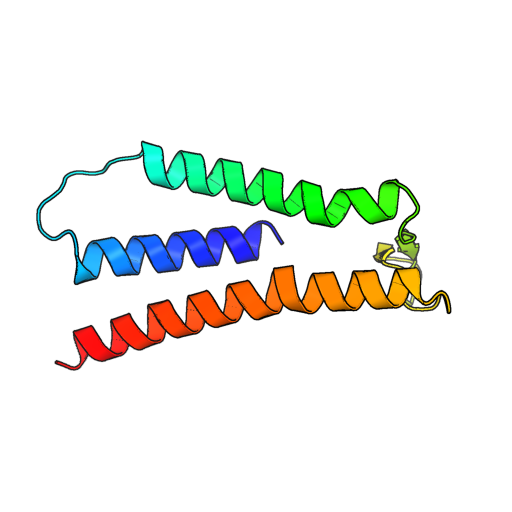87.75 99 TYR A C 1
ATOM 774 O O . TYR A 1 99 ? 4.591 -10.372 -17.861 1.00 87.75 99 TYR A O 1
ATOM 782 N N . GLY A 1 100 ? 2.602 -9.569 -17.220 1.00 88.50 100 GLY A N 1
ATOM 783 C CA . GLY A 1 100 ? 1.930 -9.856 -18.487 1.00 88.50 100 GLY A CA 1
ATOM 784 C C . GLY A 1 100 ? 2.560 -9.094 -19.653 1.00 88.50 100 GLY A C 1
ATOM 785 O O . GLY A 1 100 ? 2.861 -9.679 -20.692 1.00 88.50 100 GLY A O 1
ATOM 786 N N . ARG A 1 101 ? 2.846 -7.801 -19.459 1.00 85.62 101 ARG A N 1
ATOM 787 C CA . ARG A 1 101 ? 3.547 -6.970 -20.449 1.00 85.62 101 ARG A CA 1
ATOM 788 C C . ARG A 1 101 ? 4.981 -7.433 -20.684 1.00 85.62 101 ARG A C 1
ATOM 790 O O . ARG A 1 101 ? 5.424 -7.430 -21.828 1.00 85.62 101 ARG A O 1
ATOM 797 N N . LEU A 1 102 ? 5.685 -7.848 -19.631 1.00 85.75 102 LEU A N 1
ATOM 798 C CA . LEU A 1 102 ? 7.034 -8.398 -19.749 1.00 85.75 102 LEU A CA 1
ATOM 799 C C . LEU A 1 102 ? 7.044 -9.690 -20.577 1.00 85.75 102 LEU A C 1
ATOM 801 O O . LEU A 1 102 ? 7.837 -9.810 -21.503 1.00 85.75 102 LEU A O 1
ATOM 805 N N . LEU A 1 103 ? 6.147 -10.634 -20.278 1.00 86.38 103 LEU A N 1
ATOM 806 C CA . LEU A 1 103 ? 6.028 -11.891 -21.023 1.00 86.38 103 LEU A CA 1
ATOM 807 C C . LEU A 1 103 ? 5.665 -11.654 -22.489 1.00 86.38 103 LEU A C 1
ATOM 809 O O . LEU A 1 103 ? 6.201 -12.328 -23.363 1.00 86.38 103 LEU A O 1
ATOM 813 N N . TYR A 1 104 ? 4.788 -10.687 -22.762 1.00 85.69 104 TYR A N 1
ATOM 814 C CA . TYR A 1 104 ? 4.467 -10.293 -24.130 1.00 85.69 104 TYR A CA 1
ATOM 815 C C . TYR A 1 104 ? 5.696 -9.735 -24.862 1.00 85.69 104 TYR A C 1
ATOM 817 O O . TYR A 1 104 ? 5.979 -10.163 -25.974 1.00 85.69 104 TYR A O 1
ATOM 825 N N . ALA A 1 105 ? 6.457 -8.841 -24.222 1.00 81.31 105 ALA A N 1
ATOM 826 C CA . ALA A 1 105 ? 7.664 -8.253 -24.803 1.00 81.31 105 ALA A CA 1
ATOM 827 C C . ALA A 1 105 ? 8.784 -9.279 -25.053 1.00 81.31 105 ALA A C 1
ATOM 829 O O . ALA A 1 105 ? 9.534 -9.119 -26.002 1.00 81.31 105 ALA A O 1
ATOM 830 N N . VAL A 1 106 ? 8.892 -10.322 -24.222 1.00 79.69 106 VAL A N 1
ATOM 831 C CA . V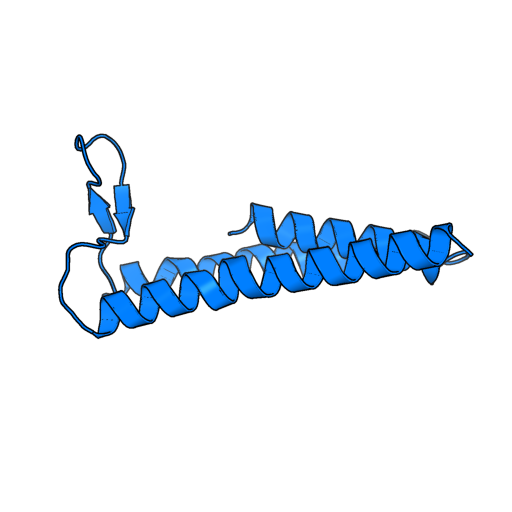AL A 1 106 ? 9.867 -11.420 -24.396 1.00 79.69 106 VAL A CA 1
ATOM 832 C C . VAL A 1 106 ? 9.422 -12.431 -25.460 1.00 79.69 106 VAL A C 1
ATOM 834 O O . VAL A 1 106 ? 10.249 -13.157 -26.001 1.00 79.69 106 VAL A O 1
ATOM 837 N N . LYS A 1 107 ? 8.114 -12.531 -25.731 1.00 75.56 107 LYS A N 1
ATOM 838 C CA . LYS A 1 107 ? 7.566 -13.451 -26.737 1.00 75.56 107 LYS A CA 1
ATOM 839 C C . LYS A 1 107 ? 7.598 -12.878 -28.163 1.00 75.56 107 LYS A C 1
ATOM 841 O O . LYS A 1 107 ? 7.410 -13.651 -29.101 1.00 75.56 107 LYS A O 1
ATOM 846 N N . GLN A 1 108 ? 7.797 -11.567 -28.316 1.00 54.03 108 GLN A N 1
ATOM 847 C CA . GLN A 1 108 ? 8.129 -10.933 -29.599 1.00 54.03 108 GLN A CA 1
ATOM 848 C C . GLN A 1 108 ? 9.613 -11.097 -29.918 1.00 54.03 108 GLN A C 1
ATOM 850 O O . GLN A 1 108 ? 9.911 -11.230 -31.124 1.00 54.03 108 GLN A O 1
#

Radius of gyration: 18.06 Å; Cα contacts (8 Å, |Δi|>4): 82; chains: 1; bounding box: 43×28×51 Å

Mean predicted aligned error: 7.57 Å

Sequence (108 aa):
IVSLISLVVLSYDRYSTLTVYHNRGPDYRKPLLAVGGSWLYSLIWTVPPLLGWSSYGLEGAGTSCSVSWTERTAQSHAYIICLFIFCLGLPVLVMVYCYGRLLYAVKQ

Nearest PDB structures (foldseek):
  9epq-assembly1_R  TM=9.305E-01  e=1.201E-05  Hasarius adansoni
  2z73-assembly1_A  TM=9.186E-01  e=1.519E-05  unclassified
  2ziy-assembly1_A  TM=9.182E-01  e=2.162E-05  unclassified
  9epp-assembly1_R  TM=9.101E-01  e=9.962E-05  Hasarius adansoni
  8gcp-assembly1_R  TM=7.748E-01  e=1.471E-02  Homo sapiens

Solvent-accessible surface area (backbone atoms only — not comparable to full-atom values): 6178 Å² total; per-residue (Å²): 93,46,69,55,46,49,50,35,52,51,49,46,50,53,38,44,44,76,75,71,43,89,83,67,78,93,68,65,66,59,61,51,51,50,51,56,47,29,51,52,52,36,48,67,69,61,45,44,38,79,73,66,56,32,51,79,34,70,45,90,92,62,87,45,78,40,73,47,82,78,58,89,46,70,56,34,52,50,52,53,52,48,46,47,43,63,61,42,46,50,44,51,52,52,40,52,50,39,52,51,52,44,54,51,64,73,72,106